Protein AF-A0A916SNH6-F1 (afdb_monomer)

Nearest PDB structures (foldseek):
  6yft-assembly1_AA  TM=2.825E-01  e=2.516E+00  Wenzhou levi-like virus 1
  6ca6-assembly2_B  TM=3.098E-01  e=5.747E+00  Homo sapiens

Structure (mmCIF, N/CA/C/O backbone):
data_AF-A0A916SNH6-F1
#
_entry.id   AF-A0A916SNH6-F1
#
loop_
_atom_site.group_PDB
_atom_site.id
_atom_site.type_symbol
_atom_site.label_atom_id
_atom_site.label_alt_id
_atom_site.label_comp_id
_atom_site.label_asym_id
_atom_site.label_entity_id
_atom_site.label_seq_id
_atom_site.pdbx_PDB_ins_code
_atom_site.Cartn_x
_atom_site.Cartn_y
_atom_site.Cartn_z
_atom_site.occupancy
_atom_site.B_iso_or_equiv
_atom_site.auth_seq_id
_atom_site.auth_comp_id
_atom_site.auth_asym_id
_atom_site.auth_atom_id
_atom_site.pdbx_PDB_model_num
ATOM 1 N N . MET A 1 1 ? -5.116 3.548 24.618 1.00 68.25 1 MET A N 1
ATOM 2 C CA . MET A 1 1 ? -4.706 2.261 24.024 1.00 68.25 1 MET A CA 1
ATOM 3 C C . MET A 1 1 ? -3.997 2.589 22.709 1.00 68.25 1 MET A C 1
ATOM 5 O O . MET A 1 1 ? -3.577 3.735 22.554 1.00 68.25 1 MET A O 1
ATOM 9 N N . SER A 1 2 ? -3.708 1.618 21.850 1.00 88.06 2 SER A N 1
ATOM 10 C CA . SER A 1 2 ? -3.128 1.885 20.533 1.00 88.06 2 SER A CA 1
ATOM 11 C C . SER A 1 2 ? -3.719 0.920 19.525 1.00 88.06 2 SER A C 1
ATOM 13 O O . SER A 1 2 ? -3.869 -0.265 19.837 1.00 88.06 2 SER A O 1
ATOM 15 N N . VAL A 1 3 ? -3.996 1.408 18.325 1.00 94.12 3 VAL A N 1
ATOM 16 C CA . VAL A 1 3 ? -4.571 0.616 17.241 1.00 94.12 3 VAL A CA 1
ATOM 17 C C . VAL A 1 3 ? -3.464 0.144 16.305 1.00 94.12 3 VAL A C 1
ATOM 19 O O . VAL A 1 3 ? -2.547 0.891 15.962 1.00 94.12 3 VAL A O 1
ATOM 22 N N . THR A 1 4 ? -3.527 -1.116 15.889 1.00 96.12 4 THR A N 1
ATOM 23 C CA . THR A 1 4 ? -2.654 -1.638 14.837 1.00 96.12 4 THR A CA 1
ATOM 24 C C . THR A 1 4 ? -3.133 -1.119 13.490 1.00 96.12 4 THR A C 1
ATOM 26 O O . THR A 1 4 ? -4.317 -1.187 13.193 1.00 96.12 4 THR A O 1
ATOM 29 N N . ALA A 1 5 ? -2.210 -0.661 12.655 1.00 97.38 5 ALA A N 1
ATOM 30 C CA . ALA A 1 5 ? -2.464 -0.306 11.264 1.00 97.38 5 ALA A CA 1
ATOM 31 C C . ALA A 1 5 ? -1.410 -0.951 10.362 1.00 97.38 5 ALA A C 1
ATOM 33 O O . ALA A 1 5 ? -0.367 -1.406 10.842 1.00 97.38 5 ALA A O 1
ATOM 34 N N . TYR A 1 6 ? -1.649 -0.970 9.055 1.00 97.81 6 TYR A N 1
ATOM 35 C CA . TYR A 1 6 ? -0.660 -1.408 8.075 1.00 97.81 6 TYR A CA 1
ATO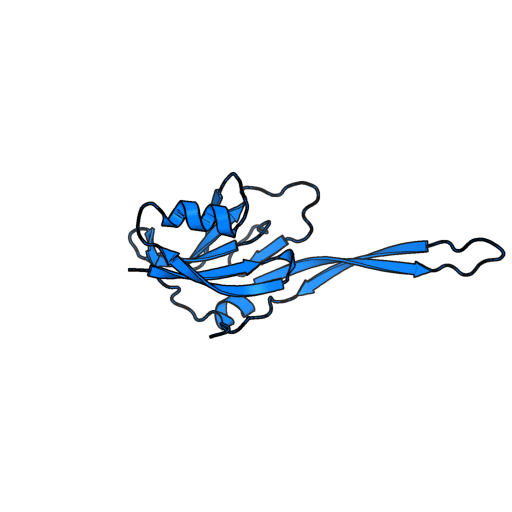M 36 C C . TYR A 1 6 ? -0.099 -0.209 7.327 1.00 97.81 6 TYR A C 1
ATOM 38 O O . TYR A 1 6 ? -0.840 0.619 6.812 1.00 97.81 6 TYR A O 1
ATOM 46 N N . PHE A 1 7 ? 1.224 -0.113 7.280 1.00 97.94 7 PHE A N 1
ATOM 47 C CA . PHE A 1 7 ? 1.941 0.945 6.595 1.00 97.94 7 PHE A CA 1
ATOM 48 C C . PHE A 1 7 ? 2.555 0.399 5.312 1.00 97.94 7 PHE A C 1
ATOM 50 O O . PHE A 1 7 ? 3.463 -0.437 5.363 1.00 97.94 7 PHE A O 1
ATOM 57 N N . LEU A 1 8 ? 2.041 0.866 4.177 1.00 97.50 8 LEU A N 1
ATOM 58 C CA . LEU A 1 8 ? 2.577 0.585 2.855 1.00 97.50 8 LEU A CA 1
ATOM 59 C C . LEU A 1 8 ? 3.581 1.673 2.487 1.00 97.50 8 LEU A C 1
ATOM 61 O O . LEU A 1 8 ? 3.205 2.821 2.249 1.00 97.50 8 LEU A O 1
ATOM 65 N N . LYS A 1 9 ? 4.851 1.295 2.377 1.00 95.44 9 LYS A N 1
ATOM 66 C CA . LYS A 1 9 ? 5.863 2.129 1.736 1.00 95.44 9 LYS A CA 1
ATOM 67 C C . LYS A 1 9 ? 5.893 1.787 0.256 1.00 95.44 9 LYS A C 1
ATOM 69 O O . LYS A 1 9 ? 6.506 0.789 -0.128 1.00 95.44 9 LYS A O 1
ATOM 74 N N . ALA A 1 10 ? 5.208 2.581 -0.562 1.00 93.12 10 ALA A N 1
ATOM 75 C CA . ALA A 1 10 ? 4.976 2.243 -1.965 1.00 93.12 10 ALA A CA 1
ATOM 76 C C . ALA A 1 10 ? 6.288 2.147 -2.759 1.00 93.12 10 ALA A C 1
ATOM 78 O O . ALA A 1 10 ? 6.504 1.171 -3.475 1.00 93.12 10 ALA A O 1
ATOM 79 N N . PHE A 1 11 ? 7.210 3.092 -2.544 1.00 90.31 11 PHE A N 1
ATOM 80 C CA . PHE A 1 11 ? 8.516 3.090 -3.209 1.00 90.31 11 PHE A CA 1
ATOM 81 C C . PHE A 1 11 ? 9.381 1.885 -2.815 1.00 90.31 11 PHE A C 1
ATOM 83 O O . PHE A 1 11 ? 9.953 1.211 -3.671 1.00 90.31 11 PHE A O 1
ATOM 90 N N . ASP A 1 12 ? 9.430 1.570 -1.518 1.00 93.56 12 ASP A N 1
ATOM 91 C CA . ASP A 1 12 ? 10.200 0.432 -0.999 1.00 93.56 12 ASP A CA 1
ATOM 92 C C . ASP A 1 12 ? 9.514 -0.912 -1.289 1.00 93.56 12 ASP A C 1
ATOM 94 O O . ASP A 1 12 ? 10.123 -1.971 -1.137 1.00 93.56 12 ASP A O 1
ATOM 98 N N . ARG A 1 13 ? 8.246 -0.878 -1.716 1.00 95.00 13 ARG A N 1
ATOM 99 C CA . ARG A 1 13 ? 7.377 -2.037 -1.953 1.00 95.00 13 ARG A CA 1
ATOM 100 C C . ARG A 1 13 ? 7.243 -2.922 -0.719 1.00 95.00 13 ARG A C 1
ATOM 102 O O . ARG A 1 13 ? 7.246 -4.148 -0.819 1.00 95.00 13 ARG A O 1
ATOM 109 N N . THR A 1 14 ? 7.129 -2.301 0.452 1.00 96.81 14 THR A N 1
ATOM 110 C CA . THR A 1 14 ? 7.006 -3.010 1.731 1.00 96.81 14 THR A CA 1
ATOM 111 C C . THR A 1 14 ? 5.703 -2.675 2.431 1.00 96.81 14 THR A C 1
ATOM 113 O O . THR A 1 14 ? 5.260 -1.529 2.422 1.00 96.81 14 THR A O 1
ATOM 116 N N . LEU A 1 15 ? 5.101 -3.682 3.055 1.00 97.81 15 LEU A N 1
ATOM 117 C CA . LEU A 1 15 ? 3.919 -3.551 3.899 1.00 97.81 15 LEU A CA 1
ATOM 118 C C . LEU A 1 15 ? 4.263 -4.070 5.297 1.00 97.81 15 LEU A C 1
ATOM 120 O O . LEU A 1 15 ? 4.773 -5.180 5.440 1.00 97.81 15 LEU A O 1
ATOM 124 N N . GLN A 1 16 ? 4.009 -3.274 6.330 1.00 97.31 16 GLN A N 1
ATOM 125 C CA . GLN A 1 16 ? 4.365 -3.635 7.705 1.00 97.31 16 GLN A CA 1
ATOM 126 C C . GLN A 1 16 ? 3.325 -3.163 8.714 1.00 97.31 16 GLN A C 1
ATOM 128 O O . GLN A 1 16 ? 2.680 -2.135 8.522 1.00 97.31 16 GLN A O 1
ATOM 133 N N . SER A 1 17 ? 3.196 -3.881 9.827 1.00 96.88 17 SER A N 1
ATOM 134 C CA . SER A 1 17 ? 2.319 -3.468 10.922 1.00 96.88 17 SER A CA 1
ATOM 135 C C . SER A 1 17 ? 2.955 -2.355 11.750 1.00 96.88 17 SER A C 1
ATOM 137 O O . SER A 1 17 ? 4.062 -2.512 12.267 1.00 96.88 17 SER A O 1
ATOM 139 N N . VAL A 1 18 ? 2.220 -1.270 11.960 1.00 96.38 18 VAL A N 1
ATOM 140 C CA . VAL A 1 18 ? 2.589 -0.143 12.824 1.00 96.38 18 VAL A CA 1
ATOM 141 C C . VAL A 1 18 ? 1.562 0.025 13.941 1.00 96.38 18 VAL A C 1
ATOM 143 O O . VAL A 1 18 ? 0.447 -0.483 13.851 1.00 96.38 18 VAL A O 1
ATOM 146 N N . SER A 1 19 ? 1.954 0.707 15.016 1.00 95.69 19 SER A N 1
ATOM 147 C CA . SER A 1 19 ? 1.043 1.084 16.098 1.00 95.69 19 SER A CA 1
ATOM 148 C C . SER A 1 19 ? 0.714 2.565 15.974 1.00 95.69 19 SER A C 1
ATOM 150 O O . SER A 1 19 ? 1.628 3.389 15.882 1.00 95.69 19 SER A O 1
ATOM 152 N N . LEU A 1 20 ? -0.572 2.896 15.950 1.00 95.31 20 LEU A N 1
ATOM 153 C CA . LEU A 1 20 ? -1.070 4.262 1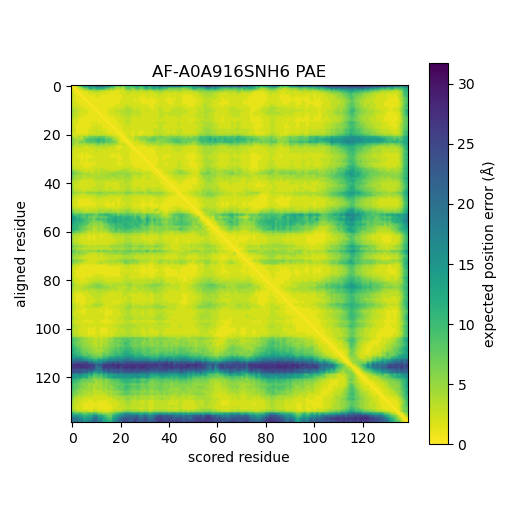5.973 1.00 95.31 20 LEU A CA 1
ATOM 154 C C . LEU A 1 20 ? -1.521 4.606 17.400 1.00 95.31 20 LEU A C 1
ATOM 156 O O . LEU A 1 20 ? -2.206 3.793 18.028 1.00 95.31 20 LEU A O 1
ATOM 160 N N . PRO A 1 21 ? -1.148 5.782 17.934 1.00 93.75 21 PRO A N 1
ATOM 161 C CA . PRO A 1 21 ? -1.666 6.232 19.220 1.00 93.75 21 PRO A CA 1
ATOM 162 C C . PRO A 1 21 ? -3.164 6.531 19.107 1.00 93.75 21 PRO A C 1
ATOM 164 O O . PRO A 1 21 ? -3.632 6.920 18.040 1.00 93.75 21 PRO A O 1
ATOM 167 N N . ASP A 1 22 ? -3.897 6.408 20.210 1.00 86.00 22 ASP A N 1
ATOM 168 C CA . ASP A 1 22 ? -5.300 6.832 20.257 1.00 86.00 22 ASP A CA 1
ATOM 169 C C . ASP A 1 22 ? -5.433 8.361 20.383 1.00 86.00 22 ASP A C 1
ATOM 171 O O . ASP A 1 22 ? -4.541 9.061 20.882 1.00 86.00 22 ASP A O 1
ATOM 175 N N . GLY A 1 23 ? -6.602 8.881 20.004 1.00 83.44 23 GLY A N 1
ATOM 176 C CA . GLY A 1 23 ? -6.987 10.273 20.220 1.00 83.44 23 GLY A CA 1
ATOM 177 C C . GLY A 1 23 ? -6.282 11.256 19.282 1.00 83.44 23 GLY A C 1
ATOM 178 O O . GLY A 1 23 ? -5.929 10.937 18.152 1.00 83.44 23 GLY A O 1
ATOM 179 N N . LYS A 1 24 ? -6.074 12.496 19.743 1.00 80.31 24 LYS A N 1
ATOM 180 C CA . LYS A 1 24 ? -5.643 13.613 18.875 1.00 80.31 24 LYS A CA 1
ATOM 181 C C . LYS A 1 24 ? -4.319 13.372 18.136 1.00 80.31 24 LYS A C 1
ATOM 183 O O . LYS A 1 24 ? -4.151 13.863 17.026 1.00 80.31 24 LYS A O 1
ATOM 188 N N . ALA A 1 25 ? -3.404 12.600 18.723 1.00 88.25 25 ALA A N 1
ATOM 189 C CA . ALA A 1 25 ? -2.101 12.306 18.124 1.00 88.25 25 ALA A CA 1
ATOM 190 C C . ALA A 1 25 ? -2.167 11.279 16.972 1.00 88.25 25 ALA A C 1
ATOM 192 O O . ALA A 1 25 ? -1.167 11.073 16.277 1.00 88.25 25 ALA A O 1
ATOM 193 N N . GLN A 1 26 ? -3.314 10.619 16.768 1.00 92.94 26 GLN A N 1
ATOM 194 C CA . GLN A 1 26 ? -3.488 9.565 15.768 1.00 92.94 26 GLN A CA 1
ATOM 195 C C . GLN A 1 26 ? -3.297 10.104 14.347 1.00 92.94 26 GLN A C 1
ATOM 197 O O . GLN A 1 26 ? -2.439 9.616 13.610 1.00 92.94 26 GLN A O 1
ATOM 202 N N . ILE A 1 27 ? -4.017 11.173 13.992 1.00 92.94 27 ILE A N 1
ATOM 203 C CA . ILE A 1 27 ? -3.952 11.792 12.660 1.00 92.94 27 ILE A CA 1
ATOM 204 C C . ILE A 1 27 ? -2.578 12.421 12.397 1.00 92.94 27 ILE A C 1
ATOM 206 O O . ILE A 1 27 ? -2.015 12.239 11.320 1.00 92.94 27 ILE A O 1
ATOM 210 N N . GLU A 1 28 ? -1.984 13.094 13.388 1.00 93.38 28 GLU A N 1
ATOM 211 C CA . GLU A 1 28 ? -0.627 13.652 13.267 1.00 93.38 28 GLU A CA 1
ATOM 212 C C . GLU A 1 28 ? 0.412 12.558 12.983 1.00 93.38 28 GLU A C 1
ATOM 214 O O . GLU A 1 28 ? 1.317 12.734 12.163 1.00 93.38 28 GLU A O 1
ATOM 219 N N . THR A 1 29 ? 0.257 11.395 13.620 1.00 95.19 29 THR A N 1
ATOM 220 C CA . THR A 1 29 ? 1.123 10.238 13.381 1.00 95.19 29 THR A CA 1
ATOM 221 C C . THR A 1 29 ? 0.946 9.689 11.968 1.00 95.19 29 THR A C 1
ATOM 223 O O . THR A 1 29 ? 1.950 9.397 11.318 1.00 95.19 29 THR A O 1
ATOM 226 N N . ILE A 1 30 ? -0.293 9.585 11.474 1.00 95.88 30 ILE A N 1
ATOM 227 C CA . ILE A 1 30 ? -0.593 9.137 10.105 1.00 95.88 30 ILE A CA 1
ATOM 228 C C . ILE A 1 30 ? 0.052 10.075 9.077 1.00 95.88 30 ILE A C 1
ATOM 230 O O . ILE A 1 30 ? 0.791 9.607 8.212 1.00 95.88 30 ILE A O 1
ATOM 234 N N . ILE A 1 31 ? -0.147 11.390 9.214 1.00 94.31 31 ILE A N 1
ATOM 235 C CA . ILE A 1 31 ? 0.442 12.403 8.322 1.00 94.31 31 ILE A CA 1
ATOM 236 C C . ILE A 1 31 ? 1.970 12.274 8.297 1.00 94.31 31 ILE A C 1
ATOM 238 O O . ILE A 1 31 ? 2.580 12.252 7.227 1.00 94.31 31 ILE A O 1
ATOM 242 N N . ARG A 1 32 ? 2.596 12.125 9.472 1.00 94.62 32 ARG A N 1
ATOM 243 C CA . ARG A 1 32 ? 4.050 11.952 9.589 1.00 94.62 32 ARG A CA 1
ATOM 244 C C . ARG A 1 32 ? 4.545 10.665 8.929 1.00 94.62 32 ARG A C 1
ATOM 246 O O . ARG A 1 32 ? 5.608 10.684 8.319 1.00 94.62 32 ARG A O 1
ATOM 253 N N . LEU A 1 33 ? 3.824 9.553 9.089 1.00 95.75 33 LEU A N 1
ATOM 254 C CA . LEU A 1 33 ? 4.196 8.268 8.490 1.00 95.75 33 LEU A CA 1
ATOM 255 C C . LEU A 1 33 ? 4.087 8.312 6.967 1.00 95.75 33 LEU A C 1
ATOM 257 O O . LEU A 1 33 ? 4.999 7.855 6.283 1.00 95.75 33 LEU A O 1
ATOM 261 N N . ILE A 1 34 ? 3.005 8.888 6.441 1.00 94.00 34 ILE A N 1
ATOM 262 C CA . ILE A 1 34 ? 2.818 9.041 4.996 1.00 94.00 34 ILE A CA 1
ATOM 263 C C 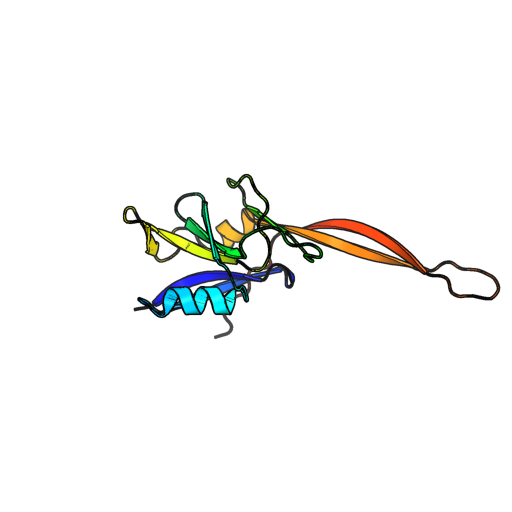. ILE A 1 34 ? 3.871 9.997 4.421 1.00 94.00 34 ILE A C 1
ATOM 265 O O . ILE A 1 34 ? 4.425 9.727 3.355 1.00 94.00 34 ILE A O 1
ATOM 269 N N . GLY A 1 35 ? 4.199 11.062 5.159 1.00 92.00 35 GLY A N 1
ATOM 270 C CA . GLY A 1 35 ? 5.118 12.111 4.723 1.00 92.00 35 GLY A CA 1
ATOM 271 C C . GLY A 1 35 ? 4.445 13.181 3.859 1.00 92.00 35 GLY A C 1
ATOM 272 O O . GLY A 1 35 ? 5.131 13.874 3.114 1.00 92.00 35 GLY A O 1
ATOM 273 N N . CYS A 1 36 ? 3.118 13.319 3.950 1.00 89.06 36 CYS A N 1
ATOM 274 C CA . CYS A 1 36 ? 2.323 14.254 3.152 1.00 89.06 36 CYS A CA 1
ATOM 275 C C . CYS A 1 36 ? 1.983 15.545 3.913 1.00 89.06 36 CYS A C 1
ATOM 277 O O . CYS A 1 36 ? 2.071 15.616 5.138 1.00 89.06 36 CYS A O 1
ATOM 279 N N . LYS A 1 37 ? 1.524 16.572 3.186 1.00 86.19 37 LYS A N 1
ATOM 280 C CA . LYS A 1 37 ? 0.958 17.804 3.782 1.00 86.19 37 LYS A CA 1
ATOM 281 C C . LYS A 1 37 ? -0.562 17.778 3.889 1.00 86.19 37 LYS A C 1
ATOM 283 O O . LYS A 1 37 ? -1.121 18.393 4.791 1.00 86.19 37 LYS A O 1
ATOM 288 N N . GLN A 1 38 ? -1.217 17.120 2.938 1.00 88.12 38 GLN A N 1
ATOM 289 C CA . GLN A 1 38 ? -2.664 16.993 2.874 1.00 88.12 38 GLN A CA 1
ATOM 290 C C . GLN A 1 38 ? -3.021 15.526 2.753 1.00 88.12 38 GLN A C 1
ATOM 292 O O . GLN A 1 38 ? -2.477 14.808 1.916 1.00 88.12 38 GLN A O 1
ATOM 297 N N . LEU A 1 39 ? -3.937 15.125 3.617 1.00 91.81 39 LEU A N 1
AT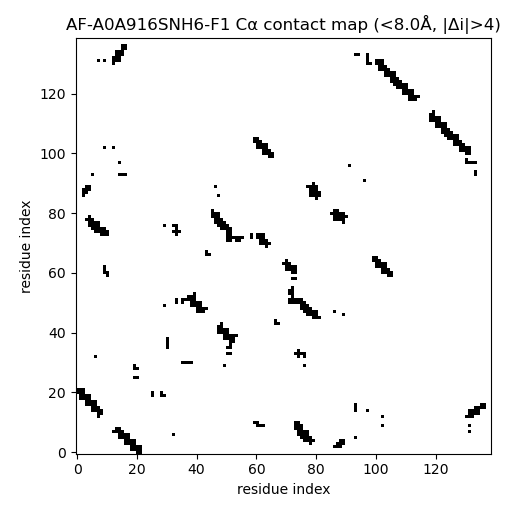OM 298 C CA . LEU A 1 39 ? -4.407 13.767 3.725 1.00 91.81 39 LEU A CA 1
ATOM 299 C C . LEU A 1 39 ? -5.716 13.609 2.945 1.00 91.81 39 LEU A C 1
ATOM 301 O O . LEU A 1 39 ? -6.557 14.517 2.925 1.00 91.81 39 LEU A O 1
ATOM 305 N N . ASP A 1 40 ? -5.875 12.451 2.327 1.00 92.62 40 ASP A N 1
ATOM 306 C CA . ASP A 1 40 ? -7.138 11.956 1.806 1.00 92.62 40 ASP A CA 1
ATOM 307 C C . ASP A 1 40 ? -7.444 10.573 2.393 1.00 92.62 40 ASP A C 1
ATOM 309 O O . ASP A 1 40 ? -6.547 9.893 2.905 1.00 92.62 40 ASP A O 1
ATOM 313 N N . ILE A 1 41 ? -8.721 10.197 2.392 1.00 94.19 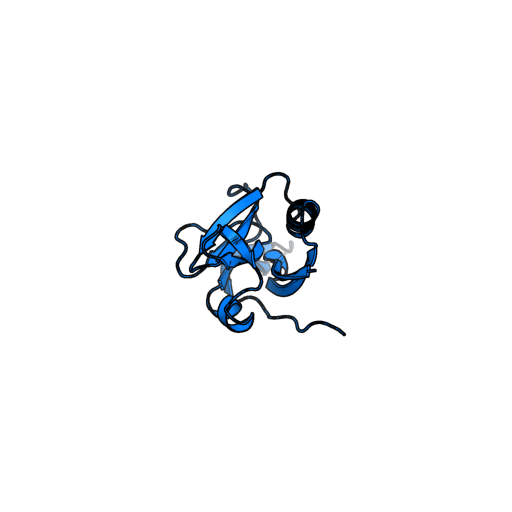41 ILE A N 1
ATOM 314 C CA . ILE A 1 41 ? -9.199 8.950 2.996 1.00 94.19 41 ILE A CA 1
ATOM 315 C C . ILE A 1 41 ? -10.102 8.241 1.998 1.00 94.19 41 ILE A C 1
ATOM 317 O O . ILE A 1 41 ? -11.186 8.720 1.674 1.00 94.19 41 ILE A O 1
ATOM 321 N N . ALA A 1 42 ? -9.678 7.059 1.566 1.00 92.69 42 ALA A N 1
ATOM 322 C CA . ALA A 1 42 ? -10.510 6.145 0.801 1.00 92.69 42 ALA A CA 1
ATOM 323 C C . ALA A 1 42 ? -11.096 5.064 1.717 1.00 92.69 42 ALA A C 1
ATOM 325 O O . ALA A 1 42 ? -10.395 4.507 2.564 1.00 92.69 42 ALA A O 1
ATOM 326 N N . LYS A 1 43 ? -12.378 4.734 1.535 1.00 93.50 43 LYS A N 1
ATOM 327 C CA . LYS A 1 43 ? -13.041 3.623 2.232 1.00 93.50 43 LYS A CA 1
ATOM 328 C C . LYS A 1 43 ? -13.077 2.408 1.310 1.00 93.50 43 LYS A C 1
ATOM 330 O O . LYS A 1 43 ? -13.642 2.481 0.222 1.00 93.50 43 LYS A O 1
ATOM 335 N N . VAL A 1 44 ? -12.473 1.303 1.740 1.00 92.69 44 VAL A N 1
ATOM 336 C CA . VAL A 1 44 ? -12.366 0.064 0.956 1.00 92.69 44 VAL A CA 1
ATOM 337 C C . VAL A 1 44 ? -12.745 -1.114 1.845 1.00 92.69 44 VAL A C 1
ATOM 339 O O . VAL A 1 44 ? -12.023 -1.428 2.784 1.00 92.69 44 VAL A O 1
ATOM 342 N N . ASP A 1 45 ? -13.888 -1.748 1.578 1.00 90.25 45 ASP A N 1
ATOM 343 C CA . ASP A 1 45 ? -14.384 -2.940 2.288 1.00 90.25 45 ASP A CA 1
ATOM 344 C C . ASP A 1 45 ? -14.213 -2.894 3.819 1.00 90.25 45 ASP A C 1
ATOM 346 O O . ASP A 1 45 ? -13.565 -3.755 4.418 1.00 90.25 45 ASP A O 1
ATOM 350 N N . GLY A 1 46 ? -14.750 -1.857 4.467 1.00 92.00 46 GLY A N 1
ATOM 351 C CA . GLY A 1 46 ? -14.678 -1.714 5.930 1.00 92.00 46 GLY A CA 1
ATOM 352 C C . GLY A 1 46 ? -13.299 -1.314 6.466 1.00 92.00 46 GLY A C 1
ATOM 353 O O . GLY A 1 46 ? -13.017 -1.492 7.649 1.00 92.00 46 GLY A O 1
ATOM 354 N N . HIS A 1 47 ? -12.432 -0.779 5.608 1.00 95.62 47 HIS A N 1
ATOM 355 C CA . HIS A 1 47 ? -11.125 -0.251 5.981 1.00 95.62 47 HIS A CA 1
ATOM 356 C C . HIS A 1 47 ? -10.962 1.181 5.486 1.00 95.62 47 HIS A C 1
ATOM 358 O O . HIS A 1 47 ? -11.477 1.542 4.424 1.00 95.62 47 HIS A O 1
ATOM 364 N N . PHE A 1 48 ? -10.215 1.981 6.240 1.00 96.38 48 PHE A N 1
ATOM 365 C CA . PHE A 1 48 ? -9.743 3.276 5.771 1.00 96.38 48 PHE A CA 1
ATOM 366 C C . PHE A 1 48 ? -8.341 3.147 5.203 1.00 96.38 48 PHE A C 1
ATOM 368 O O . PHE A 1 48 ? -7.455 2.548 5.813 1.00 96.38 48 PHE A O 1
ATOM 375 N N . VAL A 1 49 ? -8.149 3.747 4.036 1.00 96.62 49 VAL A N 1
ATOM 376 C CA . VAL A 1 49 ? -6.865 3.906 3.369 1.00 96.62 49 VAL A CA 1
ATOM 377 C C . VAL A 1 49 ? -6.546 5.392 3.362 1.00 96.62 49 VAL A C 1
ATOM 379 O O . VAL A 1 49 ? -7.102 6.168 2.589 1.00 96.62 49 VAL A O 1
ATOM 382 N N . PHE A 1 50 ? -5.657 5.777 4.264 1.00 96.25 50 PHE A N 1
ATOM 383 C CA . PHE A 1 50 ? -5.124 7.121 4.388 1.00 96.25 50 PHE A CA 1
ATOM 384 C C . PHE A 1 50 ? -3.980 7.303 3.393 1.00 96.25 50 PHE A C 1
ATOM 386 O O . PHE A 1 50 ? -3.046 6.494 3.373 1.00 96.25 50 PHE A O 1
ATOM 393 N N . CYS A 1 51 ? -4.026 8.370 2.606 1.00 94.12 51 CYS A N 1
ATOM 394 C CA . CYS A 1 51 ? -3.046 8.639 1.561 1.00 94.12 51 CYS A CA 1
ATOM 395 C C . CYS A 1 51 ? -2.755 10.132 1.406 1.00 94.12 51 CYS A C 1
ATOM 397 O O . CYS A 1 51 ? -3.411 10.990 2.003 1.00 94.12 51 CYS A O 1
ATOM 399 N N . GLU A 1 52 ? -1.738 10.443 0.605 1.00 90.38 52 GLU A N 1
ATOM 400 C CA . GLU A 1 52 ? -1.540 11.807 0.133 1.00 90.38 52 GLU A CA 1
ATOM 401 C C . GLU A 1 52 ? -2.651 12.184 -0.851 1.00 90.38 52 GLU A C 1
ATOM 403 O O . GLU A 1 52 ? -3.007 11.406 -1.738 1.00 90.38 52 GLU A O 1
ATOM 408 N N . ARG A 1 53 ? -3.197 13.393 -0.697 1.00 86.88 53 ARG A N 1
ATOM 409 C CA . ARG A 1 53 ? -4.243 13.889 -1.587 1.00 86.88 53 ARG A CA 1
ATOM 410 C C . ARG A 1 53 ? -3.705 14.133 -2.996 1.00 86.88 53 ARG A C 1
ATOM 412 O O . ARG A 1 53 ? -2.878 15.020 -3.206 1.00 86.88 53 ARG A O 1
ATOM 419 N N . GLY A 1 54 ? -4.324 13.458 -3.959 1.00 79.62 54 GLY A N 1
ATOM 420 C CA . GLY A 1 54 ? -4.127 13.690 -5.385 1.00 79.62 54 GLY A CA 1
ATOM 421 C C . GLY A 1 54 ? -2.885 13.016 -5.966 1.00 79.62 54 GLY A C 1
ATOM 422 O O . GLY A 1 54 ? -1.953 12.622 -5.270 1.00 79.62 54 GLY A O 1
ATOM 423 N N . LEU A 1 55 ? -2.890 12.891 -7.290 1.00 78.62 55 LEU A N 1
ATOM 424 C CA . LEU A 1 55 ? -1.752 12.424 -8.071 1.00 78.62 55 LEU A CA 1
ATOM 425 C C . LEU A 1 55 ? -0.864 13.631 -8.409 1.00 78.62 55 LEU A C 1
ATOM 427 O O . LEU A 1 55 ? -1.343 14.602 -8.993 1.00 78.62 55 LEU A O 1
ATOM 431 N N . ALA A 1 56 ? 0.417 13.580 -8.044 1.00 73.56 56 ALA A N 1
ATOM 432 C CA . ALA A 1 56 ? 1.386 14.630 -8.353 1.00 73.56 56 ALA A CA 1
ATOM 433 C C . ALA A 1 56 ? 2.273 14.259 -9.553 1.00 73.56 56 ALA A C 1
ATOM 435 O O . ALA A 1 56 ? 2.590 13.091 -9.786 1.00 73.56 56 ALA A O 1
ATOM 436 N N . ASP A 1 57 ? 2.739 15.256 -10.302 1.00 75.81 57 ASP A N 1
ATOM 437 C CA . ASP A 1 57 ? 3.737 15.013 -11.342 1.00 75.81 57 ASP A CA 1
ATOM 438 C C . ASP A 1 57 ? 5.028 14.445 -10.735 1.00 75.81 57 ASP A C 1
ATOM 440 O O . ASP A 1 57 ? 5.497 14.880 -9.682 1.00 75.81 57 ASP A O 1
ATOM 444 N N . GLY A 1 58 ? 5.623 13.464 -11.418 1.00 77.25 58 GLY A N 1
ATOM 445 C CA . GLY A 1 58 ? 6.889 12.860 -10.998 1.00 77.25 58 GLY A CA 1
ATOM 446 C C . GLY A 1 58 ? 6.779 11.811 -9.886 1.00 77.25 58 GLY A C 1
ATOM 447 O O . GLY A 1 58 ? 7.807 11.440 -9.317 1.00 77.25 58 GLY A O 1
ATOM 448 N N . MET A 1 59 ? 5.580 11.299 -9.581 1.00 80.25 59 MET A N 1
ATOM 449 C CA . MET A 1 59 ? 5.450 10.172 -8.652 1.00 80.25 59 MET A CA 1
ATOM 450 C C . MET A 1 59 ? 6.234 8.949 -9.146 1.00 80.25 59 MET A C 1
ATOM 452 O O . MET A 1 59 ? 6.106 8.554 -10.309 1.00 80.25 59 MET A O 1
ATOM 456 N N . PRO A 1 60 ? 7.001 8.291 -8.262 1.00 82.38 60 PRO A N 1
ATOM 457 C CA . PRO A 1 60 ? 7.805 7.144 -8.652 1.00 82.38 60 PRO A CA 1
ATOM 458 C C . PRO A 1 60 ? 6.990 5.851 -8.763 1.00 82.38 60 PRO A C 1
ATOM 460 O O . PRO A 1 60 ? 7.481 4.881 -9.324 1.00 82.38 60 PRO A O 1
ATOM 463 N N . CYS A 1 61 ? 5.782 5.798 -8.200 1.00 89.25 61 CYS A N 1
ATOM 464 C CA . CYS A 1 61 ? 4.897 4.635 -8.243 1.00 89.25 61 CYS A CA 1
ATOM 465 C C . CYS A 1 61 ? 3.471 5.032 -7.848 1.00 89.25 61 CYS A C 1
ATOM 467 O O . CYS A 1 61 ? 3.268 6.066 -7.206 1.00 89.25 61 CYS A O 1
ATOM 469 N N . VAL A 1 62 ? 2.505 4.190 -8.212 1.00 93.25 62 VAL A N 1
ATOM 470 C CA . VAL A 1 62 ? 1.115 4.271 -7.746 1.00 93.25 62 VAL A CA 1
ATOM 471 C C . VAL A 1 62 ? 0.669 2.920 -7.199 1.00 93.25 62 VAL A C 1
ATOM 473 O O . VAL A 1 62 ? 1.216 1.874 -7.556 1.00 93.25 62 VAL A O 1
ATOM 476 N N . THR A 1 63 ? -0.334 2.948 -6.332 1.00 95.50 63 THR A N 1
ATOM 477 C CA . THR A 1 63 ? -0.928 1.767 -5.713 1.00 95.50 63 THR A CA 1
ATOM 478 C C . THR A 1 63 ? -2.338 1.566 -6.245 1.00 95.50 63 THR A C 1
ATOM 480 O O . THR A 1 63 ? -3.164 2.469 -6.168 1.00 95.50 63 THR A O 1
ATOM 483 N N . VAL A 1 64 ? -2.635 0.376 -6.748 1.00 95.75 64 VAL A N 1
ATOM 484 C CA . VAL A 1 64 ? -3.989 -0.073 -7.075 1.00 95.75 64 VAL A CA 1
ATOM 485 C C . VAL A 1 64 ? -4.438 -1.038 -5.985 1.00 95.75 64 VAL A C 1
ATOM 487 O O . VAL A 1 64 ? -3.674 -1.918 -5.581 1.00 95.75 64 VAL A O 1
ATOM 490 N N . ILE A 1 65 ? -5.661 -0.856 -5.494 1.00 95.88 65 ILE A N 1
ATOM 491 C CA . ILE A 1 65 ? -6.261 -1.704 -4.463 1.00 95.88 65 ILE A CA 1
ATOM 492 C C . ILE A 1 65 ? -7.524 -2.326 -5.045 1.00 95.88 65 ILE A C 1
ATOM 494 O O . ILE A 1 65 ? -8.400 -1.606 -5.522 1.00 95.88 65 ILE A O 1
ATOM 498 N N . ASP A 1 66 ? -7.641 -3.649 -4.977 1.00 94.38 66 ASP A N 1
ATOM 499 C CA . ASP A 1 66 ? -8.848 -4.346 -5.420 1.00 94.38 66 ASP A CA 1
ATOM 500 C C . ASP A 1 66 ? -10.084 -3.795 -4.696 1.00 94.38 66 ASP A C 1
ATOM 502 O O . ASP A 1 66 ? -10.106 -3.716 -3.465 1.00 94.38 66 ASP A O 1
ATOM 506 N N . GLY A 1 67 ? -11.119 -3.428 -5.454 1.00 88.38 67 GLY A N 1
ATOM 507 C CA . GLY A 1 67 ? -12.340 -2.812 -4.921 1.00 88.38 67 GLY A CA 1
ATOM 508 C C . GLY A 1 67 ? -12.297 -1.282 -4.818 1.00 88.38 67 GLY A C 1
ATOM 509 O O . GLY A 1 67 ? -13.306 -0.682 -4.458 1.00 88.38 67 GLY A O 1
ATOM 510 N N . TYR A 1 68 ? -11.181 -0.640 -5.180 1.00 92.56 68 TYR A N 1
ATOM 511 C CA . TYR A 1 68 ? -11.068 0.814 -5.284 1.00 92.56 68 TYR A CA 1
ATOM 512 C C . TYR A 1 68 ? -10.726 1.229 -6.721 1.00 92.56 68 TYR A C 1
ATOM 514 O O . TYR A 1 68 ? -9.826 0.671 -7.344 1.00 92.56 68 TYR A O 1
ATOM 522 N N . LEU A 1 69 ? -11.483 2.181 -7.274 1.00 87.62 69 LEU A N 1
ATOM 523 C CA . LEU A 1 69 ? -11.436 2.495 -8.709 1.00 87.62 69 LEU A CA 1
ATOM 524 C C . LEU A 1 69 ? -10.214 3.322 -9.118 1.00 87.62 69 LEU A C 1
ATOM 526 O O . LEU A 1 69 ? -9.755 3.213 -10.254 1.00 87.62 69 LEU A O 1
ATOM 530 N N . GLU A 1 70 ? -9.706 4.162 -8.220 1.00 90.25 70 GLU A N 1
ATOM 531 C CA . GLU A 1 70 ? -8.673 5.140 -8.549 1.00 90.25 70 GLU A CA 1
ATOM 532 C C . GLU A 1 70 ? -7.300 4.704 -8.019 1.00 90.25 70 GLU A C 1
ATOM 534 O O . GLU A 1 70 ? -7.191 4.251 -6.880 1.00 90.25 70 GLU A O 1
ATOM 539 N N . PRO A 1 71 ? -6.216 4.843 -8.799 1.00 91.69 71 PRO A N 1
ATOM 540 C CA . PRO A 1 71 ? -4.873 4.647 -8.272 1.00 91.69 71 PRO A CA 1
ATOM 541 C C . PRO A 1 71 ? -4.568 5.641 -7.150 1.00 91.69 71 PRO A C 1
ATOM 543 O O . PRO A 1 71 ? -4.918 6.817 -7.231 1.00 91.69 71 PRO A O 1
ATOM 546 N N . ILE A 1 72 ? -3.849 5.178 -6.133 1.00 93.00 72 ILE A N 1
ATOM 547 C CA . ILE A 1 72 ? -3.480 5.971 -4.964 1.00 93.00 72 ILE A CA 1
ATOM 548 C C . ILE A 1 72 ? -1.977 6.250 -4.976 1.00 93.00 72 ILE A C 1
ATOM 550 O O . ILE A 1 72 ? -1.156 5.351 -5.178 1.00 93.00 72 ILE A O 1
ATOM 554 N N . ALA A 1 73 ? -1.614 7.510 -4.758 1.00 88.19 73 ALA A N 1
ATOM 555 C CA . ALA A 1 73 ? -0.234 7.963 -4.700 1.00 88.19 73 ALA A CA 1
ATOM 556 C C . ALA A 1 73 ? 0.408 7.759 -3.326 1.00 88.19 73 ALA A C 1
ATOM 558 O O . ALA A 1 73 ? -0.252 7.791 -2.287 1.00 88.19 73 ALA A O 1
ATOM 559 N N . GLY A 1 74 ? 1.737 7.664 -3.340 1.00 88.94 74 GLY A N 1
ATOM 560 C CA . GLY A 1 74 ? 2.548 7.783 -2.136 1.00 88.94 74 GLY A CA 1
ATOM 561 C C . GLY A 1 74 ? 2.415 6.602 -1.179 1.00 88.94 74 GLY A C 1
ATOM 562 O O . GLY A 1 74 ? 2.009 5.500 -1.546 1.00 88.94 74 GLY A O 1
ATOM 563 N N . ASN A 1 75 ? 2.838 6.831 0.061 1.00 94.81 75 ASN A N 1
ATOM 564 C CA . ASN A 1 75 ? 2.735 5.832 1.115 1.00 94.81 75 ASN A CA 1
ATOM 565 C C . ASN A 1 75 ? 1.317 5.805 1.687 1.00 94.81 75 ASN A C 1
ATOM 567 O O . ASN A 1 75 ? 0.664 6.843 1.764 1.00 94.81 75 ASN A O 1
ATOM 571 N N . LEU A 1 76 ? 0.870 4.637 2.145 1.00 96.56 76 LEU A N 1
ATOM 572 C CA . LEU A 1 76 ? -0.492 4.459 2.650 1.00 96.56 76 LEU A CA 1
ATOM 573 C C . LEU A 1 76 ? -0.487 3.981 4.095 1.00 96.56 76 LEU A C 1
ATOM 575 O O . LEU A 1 76 ? 0.324 3.128 4.461 1.00 96.56 76 LEU A O 1
ATOM 579 N N . ILE A 1 77 ? -1.439 4.462 4.891 1.00 97.75 77 ILE A N 1
ATOM 580 C CA . ILE A 1 77 ? -1.803 3.833 6.163 1.00 97.75 77 ILE A CA 1
ATOM 581 C C . ILE A 1 77 ? -3.175 3.185 6.001 1.00 97.75 77 ILE A C 1
ATOM 583 O O . ILE A 1 77 ? -4.119 3.832 5.569 1.00 97.75 77 ILE A O 1
ATOM 587 N N . ILE A 1 78 ? -3.277 1.906 6.347 1.00 97.31 78 ILE A N 1
ATOM 588 C CA . ILE A 1 78 ? -4.500 1.112 6.238 1.00 97.31 78 ILE A CA 1
ATOM 589 C C . ILE A 1 78 ? -4.953 0.729 7.646 1.00 97.31 78 ILE A C 1
ATOM 591 O O . ILE A 1 78 ? -4.189 0.121 8.402 1.00 97.31 78 ILE A O 1
ATOM 595 N N . THR A 1 79 ? -6.189 1.065 7.998 1.00 97.31 79 THR A N 1
ATOM 596 C CA . THR A 1 79 ? -6.811 0.732 9.289 1.00 97.31 79 THR A CA 1
ATOM 597 C C . THR A 1 79 ? -8.135 0.016 9.067 1.00 97.31 79 THR A C 1
ATOM 599 O O . THR A 1 79 ? -8.709 0.099 7.984 1.00 97.31 79 THR A O 1
ATOM 602 N N . GLY A 1 80 ? -8.654 -0.663 10.089 1.00 96.88 80 GLY A N 1
ATOM 603 C CA . GLY A 1 80 ? -10.073 -1.012 10.099 1.00 96.88 80 GLY A CA 1
ATOM 604 C C . GLY A 1 80 ? -10.926 0.226 10.374 1.00 96.88 80 GLY A C 1
ATOM 605 O O . GLY A 1 80 ? -10.414 1.243 10.860 1.00 96.88 80 GLY A O 1
ATOM 606 N N . THR A 1 81 ? -12.217 0.127 10.080 1.00 95.50 81 THR A N 1
ATOM 607 C CA . THR A 1 81 ? -13.227 1.072 10.559 1.00 95.50 81 THR A CA 1
ATOM 608 C C . THR A 1 81 ? -14.489 0.340 11.005 1.00 95.50 81 THR A C 1
ATOM 610 O O . THR A 1 81 ? -14.798 -0.729 10.472 1.00 95.50 81 THR A O 1
ATOM 613 N N . ASP A 1 82 ? -15.172 0.870 12.016 1.00 93.88 82 ASP A N 1
ATOM 614 C CA . ASP A 1 82 ? -16.454 0.358 12.502 1.00 93.88 82 ASP A CA 1
ATOM 615 C C . ASP A 1 82 ? -17.654 1.133 11.920 1.00 93.88 82 ASP A C 1
ATOM 617 O O . ASP A 1 82 ? -17.532 1.896 10.957 1.00 93.88 82 ASP A O 1
ATOM 621 N N . GLU A 1 83 ? -18.848 0.869 12.454 1.00 92.00 83 GLU A 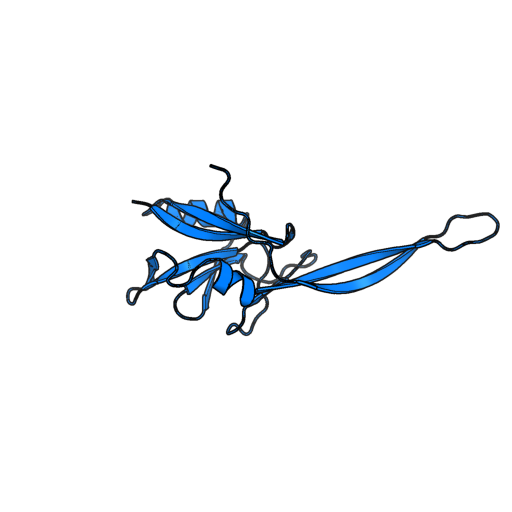N 1
ATOM 622 C CA . GLU A 1 83 ? -20.099 1.500 12.015 1.00 92.00 83 GLU A CA 1
ATOM 623 C C . GLU A 1 83 ? -20.156 3.000 12.340 1.00 92.00 83 GLU A C 1
ATOM 625 O O . GLU A 1 83 ? -20.836 3.740 11.628 1.00 92.00 83 GLU A O 1
ATOM 630 N N . ASP A 1 84 ? -19.407 3.444 13.353 1.00 93.19 84 ASP A N 1
ATOM 631 C CA . ASP A 1 84 ? -19.319 4.842 13.786 1.00 93.19 84 ASP A CA 1
ATOM 632 C C . ASP A 1 84 ? -18.207 5.613 13.048 1.00 93.19 84 ASP A C 1
ATOM 634 O O . ASP A 1 84 ? -17.953 6.781 13.339 1.00 93.19 84 ASP A O 1
ATOM 638 N N . GLU A 1 85 ? -17.567 4.980 12.057 1.00 91.56 85 GLU A N 1
ATOM 639 C CA . GLU A 1 85 ? -16.442 5.526 11.292 1.00 91.56 85 GLU A CA 1
ATOM 640 C C . GLU A 1 85 ? -15.194 5.810 12.141 1.00 91.56 85 GLU A C 1
ATOM 642 O O . GLU A 1 85 ? -14.339 6.619 11.773 1.00 91.56 85 GLU A O 1
ATOM 647 N N . GLU A 1 86 ? -15.037 5.091 13.252 1.00 92.88 86 GLU A N 1
ATOM 648 C CA . GLU A 1 86 ? -13.862 5.190 14.109 1.00 92.88 86 GLU A CA 1
ATOM 649 C C . GLU A 1 86 ? -12.723 4.300 13.596 1.00 92.88 86 GLU A C 1
ATOM 651 O O . GLU A 1 86 ? -12.925 3.288 12.916 1.00 92.88 86 GLU A O 1
ATOM 656 N N . ILE A 1 87 ? -11.483 4.688 13.908 1.00 95.31 87 ILE A N 1
ATOM 657 C CA . ILE A 1 87 ? -10.290 3.923 13.532 1.00 95.31 87 ILE A CA 1
ATOM 658 C C . ILE A 1 87 ? -10.125 2.743 14.494 1.00 95.31 87 ILE A C 1
ATOM 660 O O . ILE A 1 87 ? -9.813 2.925 15.672 1.00 95.31 87 ILE A O 1
ATOM 664 N N . ILE A 1 88 ? -10.232 1.525 13.962 1.00 95.50 88 ILE A N 1
ATOM 665 C CA . ILE A 1 88 ? -10.054 0.275 14.713 1.00 95.50 88 ILE A CA 1
ATOM 666 C C . ILE A 1 88 ? -8.966 -0.611 14.092 1.00 95.50 88 ILE A C 1
ATOM 668 O O . ILE A 1 88 ? -8.407 -0.321 13.029 1.00 95.50 88 ILE A O 1
ATOM 672 N N . ASN A 1 89 ? -8.641 -1.719 14.765 1.00 96.00 89 ASN A N 1
ATOM 673 C CA . ASN A 1 89 ? -7.732 -2.717 14.202 1.00 96.00 89 ASN A CA 1
ATOM 674 C C . ASN A 1 89 ? -8.315 -3.274 12.884 1.00 96.00 89 ASN A C 1
ATOM 676 O O . ASN A 1 89 ? -9.513 -3.558 12.843 1.00 96.00 89 ASN A O 1
ATOM 680 N N . PRO A 1 90 ? -7.497 -3.478 11.832 1.00 96.12 90 PRO A N 1
ATOM 681 C CA . PRO A 1 90 ? -7.921 -4.157 10.614 1.00 96.12 90 PRO A CA 1
ATOM 682 C C . PRO A 1 90 ? -8.583 -5.499 10.922 1.00 96.12 90 PRO A C 1
ATOM 684 O O . PRO A 1 90 ? -8.070 -6.279 11.728 1.00 96.12 90 PRO A O 1
ATOM 687 N N . SER A 1 91 ? -9.712 -5.771 10.269 1.00 94.19 91 SER A N 1
ATOM 688 C CA . SER A 1 91 ? -10.451 -7.024 10.454 1.00 94.19 91 SER A CA 1
ATOM 689 C C . SER A 1 91 ? -9.826 -8.189 9.680 1.00 94.19 91 SER A C 1
ATOM 691 O O . SER A 1 91 ? -10.023 -9.348 10.045 1.00 94.19 91 SER A O 1
ATOM 693 N N . ALA A 1 92 ? -9.032 -7.894 8.645 1.00 93.00 92 ALA A N 1
ATOM 694 C CA . ALA A 1 92 ? -8.284 -8.875 7.866 1.00 93.00 92 ALA A CA 1
ATOM 695 C C . ALA A 1 92 ? -6.773 -8.824 8.172 1.00 93.00 92 ALA A C 1
ATOM 697 O O . ALA A 1 92 ? -6.232 -7.746 8.427 1.00 93.00 92 ALA A O 1
ATOM 698 N N . PRO A 1 93 ? -6.064 -9.971 8.123 1.00 94.94 93 PRO A N 1
ATOM 699 C CA . PRO A 1 93 ? -4.624 -10.014 8.352 1.00 94.94 93 PRO A CA 1
ATOM 700 C C . PRO A 1 93 ? -3.850 -9.281 7.247 1.00 94.94 93 PRO A C 1
ATOM 702 O O . PRO A 1 93 ? -4.287 -9.203 6.099 1.00 94.94 93 PRO A O 1
ATOM 705 N N . ILE A 1 94 ? -2.640 -8.818 7.572 1.00 96.25 94 ILE A N 1
ATOM 706 C CA . ILE A 1 94 ? -1.777 -8.050 6.658 1.00 96.25 94 ILE A CA 1
ATOM 707 C C . ILE A 1 94 ? -1.501 -8.772 5.328 1.00 96.25 94 ILE A C 1
ATOM 709 O O . ILE A 1 94 ? -1.372 -8.123 4.293 1.00 96.25 94 ILE A O 1
ATOM 713 N N . GLN A 1 95 ? -1.453 -10.109 5.327 1.00 96.50 95 GLN A N 1
ATOM 714 C CA . GLN A 1 95 ? -1.273 -10.912 4.115 1.00 96.50 95 GLN A CA 1
ATOM 715 C C . GLN A 1 95 ? -2.465 -10.786 3.165 1.00 96.50 95 GLN A C 1
ATOM 717 O O . GLN A 1 95 ? -2.259 -10.593 1.972 1.00 96.50 95 GLN A O 1
ATOM 722 N N . ALA A 1 96 ? -3.694 -10.811 3.686 1.00 94.12 96 ALA A N 1
ATOM 723 C CA . ALA A 1 96 ? -4.893 -10.641 2.868 1.00 94.12 96 ALA A CA 1
ATOM 724 C C . ALA A 1 96 ? -4.922 -9.253 2.204 1.00 94.12 96 ALA A C 1
ATOM 726 O O . ALA A 1 96 ? -5.342 -9.118 1.059 1.00 94.12 96 ALA A O 1
ATOM 727 N N . PHE A 1 97 ? -4.403 -8.225 2.885 1.00 92.94 97 PHE A N 1
ATOM 728 C CA . PHE A 1 97 ? -4.209 -6.907 2.279 1.00 92.94 97 PHE A CA 1
ATOM 729 C C . PHE A 1 97 ? -3.133 -6.898 1.201 1.00 92.94 97 PHE A C 1
ATOM 731 O O . PHE A 1 97 ? -3.358 -6.350 0.126 1.00 92.94 97 PHE A O 1
ATOM 738 N N . ALA A 1 98 ? -1.979 -7.514 1.458 1.00 96.75 98 ALA A N 1
ATOM 739 C CA . ALA A 1 98 ? -0.898 -7.586 0.479 1.00 96.75 98 ALA A CA 1
ATOM 740 C C . ALA A 1 98 ? -1.336 -8.261 -0.832 1.00 96.75 98 ALA A C 1
ATOM 742 O O . ALA A 1 98 ? -0.862 -7.889 -1.902 1.00 96.75 98 ALA A O 1
ATOM 743 N N . GLU A 1 99 ? -2.252 -9.230 -0.765 1.00 96.81 99 GLU A N 1
ATOM 744 C CA . GLU A 1 99 ? -2.791 -9.913 -1.945 1.00 96.81 99 GLU A CA 1
ATOM 745 C C . GLU A 1 99 ? -3.686 -9.028 -2.818 1.00 96.81 99 GLU A C 1
ATOM 747 O O . GLU A 1 99 ? -3.743 -9.249 -4.028 1.00 96.81 99 GLU A O 1
ATOM 752 N N . ARG A 1 100 ? -4.330 -8.021 -2.221 1.00 95.62 100 ARG A N 1
ATOM 753 C CA . ARG A 1 100 ? -5.234 -7.069 -2.886 1.00 95.62 100 ARG A CA 1
ATOM 754 C C . ARG A 1 100 ? -4.530 -5.831 -3.436 1.00 95.62 100 ARG A C 1
ATOM 756 O O . ARG A 1 100 ? -5.173 -4.982 -4.049 1.00 95.62 100 ARG A O 1
ATOM 763 N N . ILE A 1 101 ? -3.238 -5.677 -3.148 1.00 97.00 101 ILE A N 1
ATOM 764 C CA . ILE A 1 101 ? -2.458 -4.495 -3.508 1.00 97.00 101 ILE A CA 1
ATOM 765 C C . ILE A 1 101 ? -1.579 -4.809 -4.714 1.00 97.00 101 ILE A C 1
ATOM 767 O O . ILE A 1 101 ? -0.749 -5.719 -4.674 1.00 97.00 101 ILE A O 1
ATOM 771 N N . THR A 1 102 ? -1.691 -3.975 -5.743 1.00 97.50 102 THR A N 1
ATOM 772 C CA . THR A 1 102 ? -0.761 -3.940 -6.872 1.00 97.50 102 THR A CA 1
ATOM 773 C C . THR A 1 102 ? -0.027 -2.605 -6.886 1.00 97.50 102 THR A C 1
ATOM 775 O O . THR A 1 102 ? -0.626 -1.546 -7.044 1.00 97.50 102 THR A O 1
ATOM 778 N N . LEU A 1 103 ? 1.291 -2.650 -6.719 1.00 96.31 103 LEU A N 1
ATOM 779 C CA . LEU A 1 103 ? 2.187 -1.516 -6.900 1.00 96.31 103 LEU A CA 1
ATOM 780 C C . LEU A 1 103 ? 2.632 -1.463 -8.356 1.00 96.31 103 LEU A C 1
ATOM 782 O O . LEU A 1 103 ? 3.262 -2.403 -8.846 1.00 96.31 103 LEU A O 1
ATOM 786 N N . VAL A 1 104 ? 2.340 -0.345 -9.010 1.00 94.44 104 VAL A N 1
ATOM 787 C CA . VAL A 1 104 ? 2.712 -0.068 -10.396 1.00 94.44 104 VAL A CA 1
ATOM 788 C C . VAL A 1 104 ? 3.874 0.918 -10.379 1.00 94.44 104 VAL A C 1
ATOM 790 O O . VAL A 1 104 ? 3.735 2.047 -9.899 1.00 94.44 104 VAL A O 1
ATOM 793 N N . HIS A 1 105 ? 5.034 0.509 -10.890 1.00 91.38 105 HIS A N 1
ATOM 794 C CA . HIS A 1 105 ? 6.223 1.360 -10.927 1.00 91.38 105 HIS A CA 1
ATOM 795 C C . HIS A 1 105 ? 6.941 1.289 -12.282 1.00 91.38 105 HIS A C 1
ATOM 797 O O . HIS A 1 105 ? 6.947 0.240 -12.932 1.00 91.38 105 HIS A O 1
ATOM 803 N N . PRO A 1 106 ? 7.576 2.385 -12.733 1.00 89.69 106 PRO A N 1
ATOM 804 C CA . PRO A 1 106 ? 8.447 2.343 -13.886 1.00 89.69 106 PRO A CA 1
ATOM 805 C C . PRO A 1 106 ? 9.737 1.586 -13.544 1.00 89.69 106 PRO A C 1
ATOM 807 O O . PRO A 1 106 ? 10.294 1.693 -12.449 1.00 89.69 106 PRO A O 1
ATOM 810 N N . VAL A 1 107 ? 10.235 0.832 -14.512 1.00 90.12 107 VAL A N 1
ATOM 811 C CA . VAL A 1 107 ? 11.570 0.240 -14.532 1.00 90.12 107 VAL A CA 1
ATOM 812 C C . VAL A 1 107 ? 12.320 0.875 -15.691 1.00 90.12 107 VAL A C 1
ATOM 814 O O . VAL A 1 107 ? 11.829 0.908 -16.822 1.00 90.12 107 VAL A O 1
ATOM 817 N N . ILE A 1 108 ? 13.494 1.420 -15.382 1.00 90.88 108 ILE A N 1
ATOM 818 C CA . ILE A 1 108 ? 14.355 2.124 -16.327 1.00 90.88 108 ILE A CA 1
ATOM 819 C C . ILE A 1 108 ? 15.574 1.239 -16.580 1.00 90.88 108 ILE A C 1
ATOM 821 O O . ILE A 1 108 ? 16.504 1.203 -15.775 1.00 90.88 108 ILE A O 1
ATOM 825 N N . ASP A 1 109 ? 15.568 0.519 -17.698 1.00 91.62 109 ASP A N 1
ATOM 826 C CA . ASP A 1 109 ? 16.658 -0.381 -18.067 1.00 91.62 109 ASP A CA 1
ATOM 827 C C . ASP A 1 109 ? 17.683 0.357 -18.943 1.00 91.62 109 ASP A C 1
ATOM 829 O O . ASP A 1 109 ? 17.322 0.848 -20.021 1.00 91.62 109 ASP A O 1
ATOM 833 N N . PRO A 1 110 ? 18.964 0.445 -18.538 1.00 91.25 110 PRO A N 1
ATOM 834 C CA . PRO A 1 110 ? 20.001 1.011 -19.385 1.00 91.25 110 PRO A CA 1
ATOM 835 C C . PRO A 1 110 ? 20.352 0.047 -20.523 1.00 91.25 110 PRO A C 1
ATOM 837 O O . PRO A 1 110 ? 20.604 -1.139 -20.319 1.00 91.25 110 PRO A O 1
ATOM 840 N N . VAL A 1 111 ? 20.439 0.584 -21.734 1.00 90.69 111 VAL A N 1
ATOM 841 C CA . VAL A 1 111 ? 20.860 -0.127 -22.940 1.00 90.69 111 VAL A CA 1
ATOM 842 C C . VAL A 1 111 ? 22.116 0.539 -23.472 1.00 90.69 111 VAL A C 1
ATOM 844 O O . VAL A 1 111 ? 22.087 1.644 -24.023 1.00 90.69 111 VAL A O 1
ATOM 847 N N . PHE A 1 112 ? 23.242 -0.147 -23.307 1.00 88.06 112 PHE A N 1
ATOM 848 C CA . PHE A 1 112 ? 24.536 0.335 -23.766 1.00 88.06 112 PHE A CA 1
ATOM 849 C C . PHE A 1 112 ? 24.722 0.022 -25.249 1.00 88.06 112 PHE A C 1
ATOM 851 O O . PHE A 1 112 ? 24.652 -1.130 -25.673 1.00 88.06 112 PHE A O 1
ATOM 858 N N . LEU A 1 113 ? 24.970 1.059 -26.045 1.00 85.06 113 LEU A N 1
ATOM 859 C CA . LEU A 1 113 ? 25.239 0.923 -27.470 1.00 85.06 113 LEU A CA 1
ATOM 860 C C . LEU A 1 113 ? 26.738 0.741 -27.689 1.00 85.06 113 LEU A C 1
ATOM 862 O O . LEU A 1 113 ? 27.547 1.558 -27.240 1.00 85.06 113 LEU A O 1
ATOM 866 N N . THR A 1 114 ? 27.106 -0.296 -28.428 1.00 79.56 114 THR A N 1
ATOM 867 C CA . THR A 1 114 ? 28.480 -0.509 -28.880 1.00 79.56 114 THR A CA 1
ATOM 868 C C . THR A 1 114 ? 28.732 0.291 -30.166 1.00 79.56 114 THR A C 1
ATOM 870 O O . THR A 1 114 ? 27.932 0.272 -31.099 1.00 79.56 114 THR A O 1
ATOM 873 N N . GLY A 1 115 ? 29.825 1.063 -30.207 1.00 74.38 115 GLY A N 1
ATOM 874 C CA . GLY A 1 115 ? 30.188 1.907 -31.351 1.00 74.38 115 GLY A CA 1
ATOM 875 C C . GLY A 1 115 ? 31.591 2.512 -31.234 1.00 74.38 115 GLY A C 1
ATOM 876 O O . GLY A 1 115 ? 32.124 2.662 -30.134 1.00 74.38 115 GLY A O 1
ATOM 877 N N . SER A 1 116 ? 32.192 2.850 -32.378 1.00 62.06 116 SER A N 1
ATOM 878 C CA . SER A 1 116 ? 33.590 3.277 -32.540 1.00 62.06 116 SER A CA 1
ATOM 879 C C . SER A 1 116 ? 33.870 4.684 -31.985 1.00 62.06 116 SER A C 1
ATOM 881 O O . SER A 1 116 ? 34.008 5.642 -32.744 1.00 62.06 116 SER A O 1
ATOM 883 N N . GLY A 1 117 ? 33.945 4.819 -30.658 1.00 65.44 117 GLY A N 1
ATOM 884 C CA . GLY A 1 117 ? 34.585 5.971 -30.004 1.00 65.44 117 GLY A CA 1
ATOM 885 C C . GLY A 1 117 ? 33.785 6.679 -28.908 1.00 65.44 117 GLY A C 1
ATOM 886 O O . GLY A 1 117 ? 34.373 7.443 -28.151 1.00 65.44 117 GLY A O 1
ATOM 887 N N . SER A 1 118 ? 32.482 6.416 -28.749 1.00 67.00 118 SER A N 1
ATOM 888 C CA . SER A 1 118 ? 31.693 6.953 -27.626 1.00 67.00 118 SER A CA 1
ATOM 889 C C . SER A 1 118 ? 30.736 5.912 -27.044 1.00 67.00 118 SER A C 1
ATOM 891 O O . SER A 1 118 ? 29.939 5.303 -27.760 1.00 67.00 118 SER A O 1
ATOM 893 N N . ARG A 1 119 ? 30.806 5.709 -25.718 1.00 73.81 119 ARG A N 1
ATOM 894 C CA . ARG A 1 119 ? 29.825 4.907 -24.974 1.00 73.81 119 ARG A CA 1
ATOM 895 C C . ARG A 1 119 ? 28.516 5.688 -24.933 1.00 73.81 119 ARG 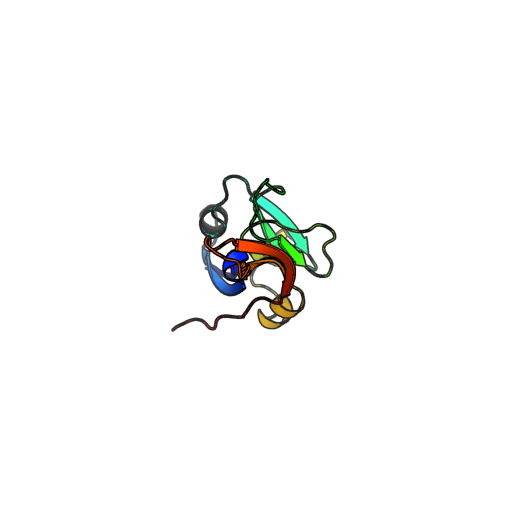A C 1
ATOM 897 O O . ARG A 1 119 ? 28.392 6.652 -24.185 1.00 73.81 119 ARG A O 1
ATOM 904 N N . ARG A 1 120 ? 27.556 5.294 -25.767 1.00 83.75 120 ARG A N 1
ATOM 905 C CA . ARG A 1 120 ? 26.201 5.854 -25.765 1.00 83.75 120 ARG A CA 1
ATOM 9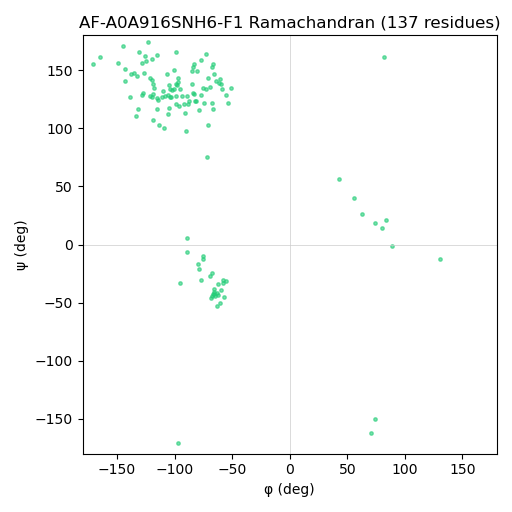06 C C . ARG A 1 120 ? 25.284 4.941 -24.955 1.00 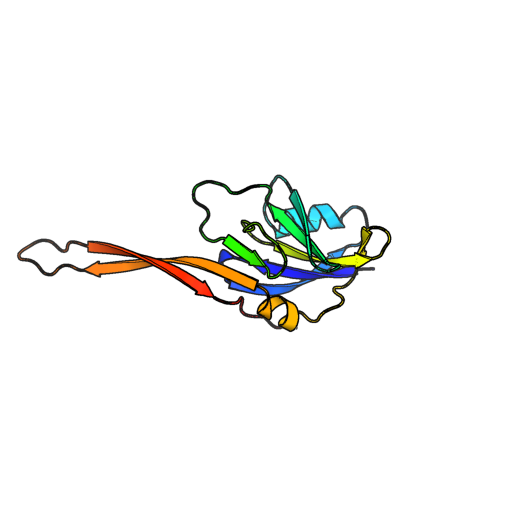83.75 120 ARG A C 1
ATOM 908 O O . ARG A 1 120 ? 25.392 3.722 -25.047 1.00 83.75 120 ARG A O 1
ATOM 915 N N . CYS A 1 121 ? 24.388 5.534 -24.175 1.00 87.19 121 CYS A N 1
ATOM 916 C CA . CYS A 1 121 ? 23.367 4.827 -23.406 1.00 87.19 121 CYS A CA 1
ATOM 917 C C . CYS A 1 121 ? 21.983 5.283 -23.882 1.00 87.19 121 CYS A C 1
ATOM 919 O O . CYS A 1 121 ? 21.778 6.472 -24.130 1.00 87.19 121 CYS A O 1
ATOM 921 N N . ARG A 1 122 ? 21.053 4.342 -24.033 1.00 90.44 122 ARG A N 1
ATOM 922 C CA . ARG A 1 122 ? 19.611 4.602 -24.134 1.00 90.44 122 ARG A CA 1
ATOM 923 C C . ARG A 1 122 ? 18.930 3.987 -22.920 1.00 90.44 122 ARG A C 1
ATOM 925 O O . ARG A 1 122 ? 19.507 3.115 -22.283 1.00 90.44 122 ARG A O 1
ATOM 932 N N . PHE A 1 123 ? 17.701 4.392 -22.641 1.00 92.44 123 PHE A N 1
ATOM 933 C CA . PHE A 1 123 ? 16.894 3.766 -21.603 1.00 92.44 123 PHE A CA 1
ATOM 934 C C . PHE A 1 123 ? 15.643 3.153 -22.216 1.00 92.44 123 PHE A C 1
ATOM 936 O O . PHE A 1 123 ? 14.985 3.786 -23.042 1.00 92.44 123 PHE A O 1
ATOM 943 N N . HIS A 1 124 ? 15.325 1.926 -21.819 1.00 93.81 124 HIS A N 1
ATOM 944 C CA . HIS A 1 124 ? 14.001 1.357 -22.025 1.00 93.81 124 HIS A CA 1
ATOM 945 C C . HIS A 1 124 ? 13.171 1.612 -20.771 1.00 93.81 124 HIS A C 1
ATOM 947 O O . HIS A 1 124 ? 13.602 1.297 -19.664 1.00 93.81 124 HIS A O 1
ATOM 953 N N . LEU A 1 125 ? 11.987 2.190 -20.960 1.00 92.12 125 LEU A N 1
ATOM 954 C CA . LEU A 1 125 ? 11.003 2.371 -19.903 1.00 92.12 125 LEU A CA 1
ATOM 955 C C . LEU A 1 125 ? 9.964 1.258 -20.013 1.00 92.12 125 LEU A C 1
ATOM 957 O O . LEU A 1 125 ? 9.391 1.050 -21.084 1.00 92.12 125 LEU A O 1
ATOM 961 N N . ARG A 1 126 ? 9.717 0.553 -18.913 1.00 92.62 126 ARG A N 1
ATOM 962 C CA . ARG A 1 126 ? 8.653 -0.452 -18.806 1.00 92.62 126 ARG A CA 1
ATOM 963 C C . ARG A 1 126 ? 7.876 -0.228 -17.519 1.00 92.62 126 ARG A C 1
ATOM 965 O O . ARG A 1 126 ? 8.473 0.149 -16.518 1.00 92.62 126 ARG A O 1
ATOM 972 N N . MET A 1 127 ? 6.573 -0.481 -17.536 1.00 91.81 127 MET A N 1
ATOM 973 C CA . MET A 1 127 ? 5.787 -0.550 -16.304 1.00 91.81 127 MET A CA 1
ATOM 974 C C . MET A 1 127 ? 5.905 -1.954 -15.723 1.00 91.81 127 MET A C 1
ATOM 976 O O . MET A 1 127 ? 5.898 -2.936 -16.468 1.00 91.81 127 MET A O 1
ATOM 980 N N . HIS A 1 128 ? 6.066 -2.038 -14.410 1.00 93.50 128 HIS A N 1
ATOM 981 C CA . HIS A 1 128 ? 6.159 -3.290 -13.686 1.00 93.50 128 HIS A CA 1
ATOM 982 C C . HIS A 1 128 ? 5.167 -3.291 -12.531 1.00 93.50 128 HIS A C 1
ATOM 984 O O . HIS A 1 128 ? 5.164 -2.379 -11.699 1.00 93.50 128 HIS A O 1
ATOM 990 N N . ASP A 1 129 ? 4.381 -4.359 -12.484 1.00 95.75 129 ASP A N 1
ATOM 991 C CA . ASP A 1 129 ? 3.362 -4.583 -11.474 1.00 95.75 129 ASP A CA 1
ATOM 992 C C . ASP A 1 129 ? 3.893 -5.594 -10.464 1.00 95.75 129 ASP A C 1
ATOM 994 O O . ASP A 1 129 ? 4.450 -6.636 -10.824 1.00 95.75 129 ASP A O 1
ATOM 998 N N . CYS A 1 130 ? 3.745 -5.297 -9.178 1.00 95.19 130 CYS A N 1
ATOM 999 C CA . CYS A 1 130 ? 4.161 -6.209 -8.122 1.00 95.19 130 CYS A CA 1
ATOM 1000 C C . CYS A 1 130 ? 3.300 -6.072 -6.871 1.00 95.19 130 CYS A C 1
ATOM 1002 O O . CYS A 1 130 ? 2.711 -5.028 -6.610 1.00 95.19 130 CYS A O 1
ATOM 1004 N N . ARG A 1 131 ? 3.260 -7.132 -6.065 1.00 97.06 131 ARG A N 1
ATOM 1005 C CA . ARG A 1 131 ? 2.672 -7.081 -4.723 1.00 97.06 131 ARG A CA 1
ATOM 1006 C C . ARG A 1 131 ? 3.705 -6.566 -3.718 1.00 97.06 131 ARG A C 1
ATOM 1008 O O . ARG A 1 131 ? 4.900 -6.824 -3.900 1.00 97.06 131 ARG A O 1
ATOM 1015 N N . PRO A 1 132 ? 3.286 -5.868 -2.650 1.00 97.31 132 PRO A N 1
ATOM 1016 C CA . PRO A 1 132 ? 4.206 -5.476 -1.597 1.00 97.31 132 PRO A CA 1
ATOM 1017 C C . PRO A 1 132 ? 4.739 -6.701 -0.849 1.00 97.31 132 PRO A C 1
ATOM 1019 O O . PRO A 1 132 ? 4.037 -7.688 -0.630 1.00 97.31 132 PRO A O 1
ATOM 1022 N N . THR A 1 133 ? 5.983 -6.608 -0.396 1.00 97.38 133 THR A N 1
ATOM 1023 C CA . THR A 1 133 ? 6.584 -7.594 0.502 1.00 97.38 133 THR A CA 1
ATOM 1024 C C . THR A 1 133 ? 6.147 -7.303 1.930 1.00 97.38 133 THR A C 1
ATOM 1026 O O . THR A 1 133 ? 6.381 -6.208 2.446 1.00 97.38 133 THR A O 1
ATOM 1029 N N . VAL A 1 134 ? 5.530 -8.282 2.589 1.00 97.50 134 VAL A N 1
ATOM 1030 C CA . VAL A 1 134 ? 5.178 -8.165 4.006 1.00 97.50 134 VAL A CA 1
ATOM 1031 C C . VAL A 1 134 ? 6.441 -8.300 4.854 1.00 97.50 134 VAL A C 1
ATOM 1033 O O . VAL A 1 134 ? 7.123 -9.323 4.799 1.00 97.50 134 VAL A O 1
ATOM 1036 N N . ILE A 1 135 ? 6.743 -7.281 5.656 1.00 95.56 135 ILE A N 1
ATOM 1037 C CA . ILE A 1 135 ? 7.876 -7.285 6.583 1.00 95.56 135 ILE A CA 1
ATOM 1038 C C . ILE A 1 135 ? 7.373 -7.701 7.966 1.00 95.56 135 ILE A C 1
ATOM 1040 O O . ILE A 1 135 ? 6.515 -7.041 8.557 1.00 95.56 135 ILE A O 1
ATOM 1044 N N . ALA A 1 136 ? 7.901 -8.811 8.487 1.00 80.69 136 ALA A N 1
ATOM 1045 C CA . ALA A 1 136 ? 7.656 -9.211 9.867 1.00 80.69 136 ALA A CA 1
ATOM 1046 C C . ALA A 1 136 ? 8.249 -8.158 10.816 1.00 80.69 136 ALA A C 1
ATOM 1048 O O . ALA A 1 136 ? 9.338 -7.642 10.559 1.00 80.69 136 ALA A O 1
ATOM 1049 N N . LYS A 1 137 ? 7.550 -7.836 11.914 1.00 61.50 137 LYS A N 1
ATOM 1050 C CA . LYS A 1 137 ? 8.115 -6.971 12.959 1.00 61.50 137 LYS A CA 1
ATOM 1051 C C . LYS A 1 137 ? 9.464 -7.557 13.395 1.00 61.50 137 LYS A C 1
ATOM 1053 O O . LYS A 1 137 ? 9.517 -8.708 13.821 1.00 61.50 137 LYS A O 1
ATOM 1058 N N . LEU A 1 138 ? 10.539 -6.778 13.271 1.00 43.41 138 LEU A N 1
ATOM 1059 C CA . LEU A 1 138 ? 11.755 -7.041 14.034 1.00 43.41 138 LEU A CA 1
ATOM 1060 C C . LEU A 1 138 ? 11.387 -6.785 15.498 1.00 43.41 138 LEU A C 1
ATOM 1062 O O . LEU A 1 138 ? 10.947 -5.682 15.828 1.00 43.41 138 LEU A O 1
ATOM 1066 N N . ASN A 1 139 ? 11.452 -7.842 16.305 1.00 34.16 139 ASN A N 1
ATOM 1067 C CA . ASN A 1 139 ? 11.251 -7.785 17.753 1.00 34.16 139 ASN A CA 1
ATOM 1068 C C . ASN A 1 139 ? 12.266 -6.853 18.416 1.00 34.16 139 ASN A C 1
ATOM 1070 O O . ASN A 1 139 ? 13.439 -6.871 17.977 1.00 34.16 139 ASN A O 1
#

Mean predicted aligned error: 5.35 Å

Radius of gyration: 18.15 Å; Cα contacts (8 Å, |Δi|>4): 298; chains: 1; bounding box: 55×29×57 Å

Sequence (139 aa):
MSVTAYFLKAFDRTLQSVSLPDGKAQIETIIRLIGCKQLDIAKVDGHFVFCERGLADGMPCVTVIDGYLEPIAGNLIITGTDEDEEIINPSAPIQAFAERITLVHPVIDPVFLTGSGSRRCRFHLRMHDCRPTVIAKLN

Organism: NCBI:txid1963359

pLDDT: mean 90.27, std 9.68, range [34.16, 97.94]

Foldseek 3Di:
DWAWKWKQQLVLLEIEIDTADDDPCRVVVQCVSQVEPDWDWDDAPQKTKIAHPDDDPPQQKWKDFPRDDDTTGTMIIIFGADPVRDGHHDPDDSVVRLVRIKIKGKDWDWDWDDDDPDTDIDTDIDIDIDGGHYDDDPD

Solvent-accessible surface area (backbone atoms only — not comparable to full-atom values): 8008 Å² total; per-residue (Å²): 117,66,37,48,31,37,40,33,39,55,88,80,36,32,31,32,79,43,79,38,52,56,69,83,58,27,61,59,48,49,38,61,72,46,68,49,93,48,77,36,78,46,82,47,96,62,21,38,39,37,28,38,59,65,84,62,90,86,63,74,42,36,35,40,40,75,91,50,95,64,74,39,32,61,23,34,41,38,28,10,39,55,96,86,71,45,85,34,54,50,90,63,58,73,65,66,51,34,73,39,33,39,38,41,29,74,44,78,44,80,43,77,47,89,58,102,83,58,90,45,74,49,72,48,81,44,82,44,78,41,59,44,45,75,50,76,82,81,127

Secondary structure (DSSP, 8-state):
-EEEEEEEETTTTEEEEEEEESTTHHHHHHHHHHT-SSEEEEEETTEEEEEESSPPTT-S-EEEETT--S-EES-EEEEEE-TT--EE--SS-HHHHHHTEEEEEEEEEEEEEP-SS--EEEEEEEEEEEPPEEEPPP-